Protein AF-A0A191ZWK9-F1 (afdb_monomer_lite)

Structure (mmCIF, N/CA/C/O backbone):
data_AF-A0A191ZWK9-F1
#
_entry.id   AF-A0A191ZWK9-F1
#
loop_
_atom_site.group_PDB
_atom_site.id
_atom_site.type_symbol
_atom_site.label_atom_id
_atom_site.label_alt_id
_atom_site.label_comp_id
_atom_site.label_asym_id
_atom_site.label_entity_id
_atom_site.label_seq_id
_atom_site.pdbx_PDB_ins_code
_atom_site.Cartn_x
_atom_site.Cartn_y
_atom_site.Cartn_z
_atom_site.occupancy
_atom_site.B_iso_or_equiv
_atom_site.auth_seq_id
_atom_site.auth_comp_id
_atom_site.auth_asym_id
_atom_site.auth_atom_id
_atom_site.pdbx_PDB_model_num
ATOM 1 N N . MET A 1 1 ? -15.465 27.834 34.521 1.00 47.38 1 MET A N 1
ATOM 2 C CA . MET A 1 1 ? -15.957 26.770 33.620 1.00 47.38 1 MET A CA 1
ATOM 3 C C . MET A 1 1 ? -15.182 26.875 32.311 1.00 47.38 1 MET A C 1
ATOM 5 O O . MET A 1 1 ? -15.527 27.704 31.480 1.00 47.38 1 MET A O 1
ATOM 9 N N . GLN A 1 2 ? -14.063 26.156 32.175 1.00 55.06 2 GLN A N 1
ATOM 10 C CA . GLN A 1 2 ? -13.275 26.183 30.939 1.00 55.06 2 GLN A CA 1
ATOM 11 C C . GLN A 1 2 ? -14.000 25.335 29.891 1.00 55.06 2 GLN A C 1
ATOM 13 O O . GLN A 1 2 ? -14.174 24.134 30.072 1.00 55.06 2 GLN A O 1
ATOM 18 N N . ARG A 1 3 ? -14.501 25.973 28.829 1.00 57.41 3 ARG A N 1
ATOM 19 C CA . ARG A 1 3 ? -14.939 25.257 27.630 1.00 57.41 3 ARG A CA 1
ATOM 20 C C . ARG A 1 3 ? -13.672 24.807 26.918 1.00 57.41 3 ARG A C 1
ATOM 22 O O . ARG A 1 3 ? -13.023 25.628 26.277 1.00 57.41 3 ARG A O 1
ATOM 29 N N . GLU A 1 4 ? -13.299 23.542 27.061 1.00 65.75 4 GLU A N 1
ATOM 30 C CA . GLU A 1 4 ? -12.269 22.984 26.191 1.00 65.75 4 GLU A CA 1
ATOM 31 C C . GLU A 1 4 ? -12.782 23.044 24.749 1.00 65.75 4 GLU A C 1
ATOM 33 O O . GLU A 1 4 ? -13.831 22.488 24.425 1.00 65.75 4 GLU A O 1
ATOM 38 N N . LEU A 1 5 ? -12.075 23.784 23.893 1.00 64.44 5 LEU A N 1
ATOM 39 C CA . LEU A 1 5 ? -12.439 23.987 22.486 1.00 64.44 5 LEU A CA 1
ATOM 40 C C . LEU A 1 5 ? -12.402 22.675 21.674 1.00 64.44 5 LEU A C 1
ATOM 42 O O . LEU A 1 5 ? -12.980 22.619 20.591 1.00 64.44 5 LEU A O 1
ATOM 46 N N . PHE A 1 6 ? -11.784 21.612 22.206 1.00 65.88 6 PHE A N 1
ATOM 47 C CA . PHE A 1 6 ? -11.697 20.285 21.597 1.00 65.88 6 PHE A CA 1
ATOM 48 C C . PHE A 1 6 ? -11.781 19.193 22.667 1.00 65.88 6 PHE A C 1
ATOM 50 O O . PHE A 1 6 ? -11.056 19.245 23.652 1.00 65.88 6 PHE A O 1
ATOM 57 N N . SER A 1 7 ? -12.621 18.171 22.461 1.00 79.88 7 SER A N 1
ATOM 58 C CA . SER A 1 7 ? -12.589 16.976 23.315 1.00 79.88 7 SER A CA 1
ATOM 59 C C . SER A 1 7 ? -11.498 16.008 22.830 1.00 79.88 7 SER A C 1
ATOM 61 O O . SER A 1 7 ? -11.371 15.809 21.615 1.00 79.88 7 SER A O 1
ATOM 63 N N . PRO A 1 8 ? -10.759 15.330 23.730 1.00 81.88 8 PRO A N 1
ATOM 64 C CA . PRO A 1 8 ? -9.765 14.319 23.349 1.00 81.88 8 PRO A CA 1
ATOM 65 C C . PRO A 1 8 ? -10.323 13.244 22.399 1.00 81.88 8 PRO A C 1
ATOM 67 O O . PRO A 1 8 ? -9.646 12.779 21.484 1.00 81.88 8 PRO A O 1
ATOM 70 N N . THR A 1 9 ? -11.608 12.907 22.555 1.00 88.38 9 THR A N 1
ATOM 71 C CA . THR A 1 9 ? -12.316 11.944 21.699 1.00 88.38 9 THR A CA 1
ATOM 72 C C . THR A 1 9 ? -12.507 12.451 20.265 1.00 88.38 9 THR A C 1
ATOM 74 O O . THR A 1 9 ? -12.418 11.665 19.321 1.00 88.38 9 THR A O 1
ATOM 77 N N . ALA A 1 10 ? -12.778 13.746 20.072 1.00 88.69 10 ALA A N 1
ATOM 78 C CA . ALA A 1 10 ? -12.947 14.321 18.738 1.00 88.69 10 ALA A CA 1
ATOM 79 C C . ALA A 1 10 ? -11.628 14.311 17.954 1.00 88.69 10 ALA A C 1
ATOM 81 O O . ALA A 1 10 ? -11.612 13.894 16.795 1.00 88.69 10 ALA A O 1
ATOM 82 N N . LEU A 1 11 ? -10.520 14.688 18.604 1.00 91.00 11 LEU A N 1
ATOM 83 C CA . LEU A 1 11 ? -9.192 14.657 17.991 1.00 91.00 11 LEU A CA 1
ATOM 84 C C . LEU A 1 11 ? -8.780 13.228 17.610 1.00 91.00 11 LEU A C 1
ATOM 86 O O . LEU A 1 11 ? -8.302 13.002 16.501 1.00 91.00 11 LEU A O 1
ATOM 90 N N . GLN A 1 12 ? -9.036 12.250 18.483 1.00 93.00 12 GLN A N 1
ATOM 91 C CA . GLN A 1 12 ? -8.745 10.846 18.194 1.00 93.00 12 GLN A CA 1
ATOM 92 C C . GLN A 1 12 ? -9.533 10.327 16.982 1.00 93.00 12 GLN A C 1
ATOM 94 O O . GLN A 1 12 ? -8.954 9.693 16.101 1.00 93.00 12 GLN A O 1
ATOM 99 N N . LYS A 1 13 ? -10.836 10.627 16.897 1.00 92.38 13 LYS A N 1
ATOM 100 C CA . LYS A 1 13 ? -11.672 10.251 15.744 1.00 92.38 13 LYS A CA 1
ATOM 101 C C . LYS A 1 13 ? -11.194 10.905 14.448 1.00 92.38 13 LYS A C 1
ATOM 103 O O . LYS A 1 13 ? -11.152 10.241 13.415 1.00 92.38 13 LYS A O 1
ATOM 108 N N . ALA A 1 14 ? -10.815 12.182 14.504 1.00 94.50 14 ALA A N 1
ATOM 109 C CA . ALA A 1 14 ? -10.259 12.888 13.355 1.00 94.50 14 ALA A CA 1
ATOM 110 C C . ALA A 1 14 ? -8.944 12.243 12.892 1.00 94.50 14 ALA A C 1
ATOM 112 O O . ALA A 1 14 ? -8.808 11.928 11.714 1.00 94.50 14 ALA A O 1
ATOM 113 N N . GLY A 1 15 ? -8.019 11.956 13.814 1.00 95.25 15 GLY A N 1
ATOM 114 C CA . GLY A 1 15 ? -6.758 11.279 13.505 1.00 95.25 15 GLY A CA 1
ATOM 115 C C . GLY A 1 15 ? -6.961 9.898 12.876 1.00 95.25 15 GLY A C 1
ATOM 116 O O . GLY A 1 15 ? -6.354 9.591 11.855 1.00 95.25 15 GLY A O 1
ATOM 117 N N . GLN A 1 16 ? -7.876 9.094 13.422 1.00 95.00 16 GLN A N 1
ATOM 118 C CA . GLN A 1 16 ? -8.251 7.790 12.863 1.00 95.00 16 GLN A CA 1
ATOM 119 C C . GLN A 1 16 ? -8.797 7.902 11.434 1.00 95.00 16 GLN A C 1
ATOM 121 O O . GLN A 1 16 ? -8.389 7.145 10.554 1.00 95.00 16 GLN A O 1
ATOM 126 N N . ALA A 1 17 ? -9.689 8.864 11.184 1.00 95.56 17 ALA A N 1
ATOM 127 C CA . ALA A 1 17 ? -10.215 9.112 9.847 1.00 95.56 17 ALA A CA 1
ATOM 128 C C . ALA A 1 17 ? -9.109 9.561 8.879 1.00 95.56 17 ALA A C 1
ATOM 130 O O . ALA A 1 17 ? -9.030 9.050 7.764 1.00 95.56 17 ALA A O 1
ATOM 131 N N . ILE A 1 18 ? -8.229 10.468 9.310 1.00 96.88 18 ILE A N 1
ATOM 132 C CA . ILE A 1 18 ? -7.109 10.954 8.498 1.00 96.88 18 ILE A CA 1
ATOM 133 C C . ILE A 1 18 ? -6.175 9.800 8.130 1.00 96.88 18 ILE A C 1
ATOM 135 O O . ILE A 1 18 ? -5.852 9.655 6.955 1.00 96.88 18 ILE A O 1
ATOM 139 N N . VAL A 1 19 ? -5.793 8.947 9.086 1.00 96.38 19 VAL A N 1
ATOM 140 C CA . VAL A 1 19 ? -4.950 7.768 8.819 1.00 96.38 19 VAL A CA 1
ATOM 141 C C . VAL A 1 19 ? -5.641 6.828 7.833 1.00 96.38 19 VAL A C 1
ATOM 143 O O . VAL A 1 19 ? -5.035 6.446 6.834 1.00 96.38 19 VAL A O 1
ATOM 146 N N . PHE A 1 20 ? -6.920 6.510 8.064 1.00 97.00 20 PHE A N 1
ATOM 147 C CA . PHE A 1 20 ? -7.701 5.636 7.189 1.00 97.00 20 PHE A CA 1
ATOM 148 C C . PHE A 1 20 ? -7.707 6.125 5.735 1.00 97.00 20 PHE A C 1
ATOM 150 O O . PHE A 1 20 ? -7.347 5.382 4.822 1.00 97.00 20 PHE A O 1
ATOM 157 N N . TYR A 1 21 ? -8.096 7.383 5.515 1.00 97.88 21 TYR A N 1
ATOM 158 C CA . TYR A 1 21 ? -8.197 7.933 4.166 1.00 97.88 21 TYR A CA 1
ATOM 159 C C . TYR A 1 21 ? -6.827 8.166 3.535 1.00 97.88 21 TYR A C 1
ATOM 161 O O . TYR A 1 21 ? -6.676 7.927 2.343 1.00 97.88 21 TYR A O 1
ATOM 169 N N . THR A 1 22 ? -5.816 8.567 4.308 1.00 97.31 22 THR A N 1
ATOM 170 C CA . THR A 1 22 ? -4.460 8.781 3.781 1.00 97.31 22 THR A CA 1
ATOM 171 C C . THR A 1 22 ? -3.843 7.486 3.266 1.00 97.31 22 THR A C 1
ATOM 173 O O . THR A 1 22 ? -3.297 7.483 2.167 1.00 97.31 22 THR A O 1
ATOM 176 N N . VAL A 1 23 ? -3.980 6.373 3.998 1.00 97.94 23 VAL A N 1
ATOM 177 C CA . VAL A 1 23 ? -3.499 5.059 3.533 1.00 97.94 23 VAL A CA 1
ATOM 178 C C . VAL A 1 23 ? -4.144 4.697 2.193 1.00 97.94 23 VAL A C 1
ATOM 180 O O . VAL A 1 23 ? -3.439 4.388 1.234 1.00 97.94 23 VAL A O 1
ATOM 183 N N . ALA A 1 24 ? -5.471 4.808 2.094 1.00 98.19 24 ALA A N 1
ATOM 184 C CA . ALA A 1 24 ? -6.181 4.491 0.859 1.00 98.19 24 ALA A CA 1
ATOM 185 C C . ALA A 1 24 ? -5.804 5.431 -0.300 1.00 98.19 24 ALA A C 1
ATOM 187 O O . ALA A 1 24 ? -5.579 4.969 -1.415 1.00 98.19 24 ALA A O 1
ATOM 188 N N . LEU A 1 25 ? -5.700 6.740 -0.051 1.00 98.12 25 LEU A N 1
ATOM 189 C CA . LEU A 1 25 ? -5.343 7.731 -1.071 1.00 98.12 25 LEU A CA 1
ATOM 190 C C . LEU A 1 25 ? -3.920 7.539 -1.598 1.00 98.12 25 LEU A C 1
ATOM 192 O O . LEU A 1 25 ? -3.704 7.677 -2.798 1.00 98.12 25 LEU A O 1
ATOM 196 N N . ILE A 1 26 ? -2.964 7.189 -0.734 1.00 96.69 26 ILE A N 1
ATOM 197 C CA . ILE A 1 26 ? -1.593 6.891 -1.159 1.00 96.69 26 ILE A CA 1
ATOM 198 C C . ILE A 1 26 ? -1.573 5.662 -2.068 1.00 96.69 26 ILE A C 1
ATOM 200 O O . ILE A 1 26 ? -0.946 5.717 -3.121 1.00 96.69 26 ILE A O 1
ATOM 204 N N . PHE A 1 27 ? -2.297 4.595 -1.718 1.00 97.88 27 PHE A N 1
ATOM 205 C CA . PHE A 1 27 ? -2.388 3.397 -2.560 1.00 97.88 27 PHE A CA 1
ATOM 206 C C . PHE A 1 27 ? -3.092 3.660 -3.893 1.00 97.88 27 PHE A C 1
ATOM 208 O O . PHE A 1 27 ? -2.644 3.175 -4.926 1.00 97.88 27 PHE A O 1
ATOM 215 N N . LEU A 1 28 ? -4.154 4.469 -3.905 1.00 98.56 28 LEU A N 1
ATOM 216 C CA . LEU A 1 28 ? -4.804 4.882 -5.152 1.00 98.56 28 LEU A CA 1
ATOM 217 C C . LEU A 1 28 ? -3.863 5.721 -6.026 1.00 98.56 28 LEU A C 1
ATOM 219 O O . LEU A 1 28 ? -3.790 5.502 -7.232 1.00 98.56 28 LEU A O 1
ATOM 223 N N . GLY A 1 29 ? -3.141 6.669 -5.424 1.00 98.00 29 GLY A N 1
ATOM 224 C CA . GLY A 1 29 ? -2.223 7.560 -6.130 1.00 98.00 29 GLY A CA 1
ATOM 225 C C . GLY A 1 29 ? -1.015 6.828 -6.712 1.00 98.00 29 GLY A C 1
ATOM 226 O O . GLY A 1 29 ? -0.748 6.948 -7.905 1.00 98.00 29 GLY A O 1
ATOM 227 N N . TYR A 1 30 ? -0.311 6.037 -5.896 1.00 95.56 30 TYR A N 1
ATOM 228 C CA . TYR A 1 30 ? 0.818 5.233 -6.371 1.00 95.56 30 TYR A CA 1
ATOM 229 C C . TYR A 1 30 ? 0.365 4.137 -7.331 1.00 95.56 30 TYR A C 1
ATOM 231 O O . TYR A 1 30 ? 0.978 3.989 -8.385 1.00 95.56 30 TYR A O 1
ATOM 239 N N . GLY A 1 31 ? -0.765 3.481 -7.057 1.00 97.88 31 GLY A N 1
ATOM 240 C CA . GLY A 1 31 ? -1.329 2.483 -7.957 1.00 97.88 31 GLY A CA 1
ATOM 241 C C . GLY A 1 31 ? -1.670 3.057 -9.330 1.00 97.88 31 GLY A C 1
ATOM 242 O O . GLY A 1 31 ? -1.388 2.429 -10.345 1.00 97.88 31 GLY A O 1
ATOM 243 N N . ALA A 1 32 ? -2.192 4.286 -9.396 1.00 98.50 32 ALA A N 1
ATOM 244 C CA . ALA A 1 32 ? -2.384 4.993 -10.663 1.00 98.50 32 ALA A CA 1
ATOM 245 C C . ALA A 1 32 ? -1.050 5.397 -11.322 1.00 98.50 32 ALA A C 1
ATOM 247 O O . ALA A 1 32 ? -0.912 5.347 -12.544 1.00 98.50 32 ALA A O 1
ATOM 248 N N . TYR A 1 33 ? -0.043 5.768 -10.531 1.00 98.00 33 TYR A N 1
ATOM 249 C CA . TYR A 1 33 ? 1.275 6.144 -11.042 1.00 98.00 33 TYR A CA 1
ATOM 250 C C . TYR A 1 33 ? 2.032 4.965 -11.683 1.00 98.00 33 TYR A C 1
ATOM 252 O O . TYR A 1 33 ? 2.791 5.170 -12.635 1.00 98.00 33 TYR A O 1
ATOM 260 N N . LYS A 1 34 ? 1.752 3.721 -11.261 1.00 98.00 34 LYS A N 1
ATOM 261 C CA . LYS A 1 34 ? 2.307 2.480 -11.842 1.00 98.00 34 LYS A CA 1
ATOM 262 C C . LYS A 1 34 ? 2.043 2.295 -13.334 1.00 98.00 34 LYS A C 1
ATOM 264 O O . LYS A 1 34 ? 2.781 1.560 -13.989 1.00 98.00 34 LYS A O 1
ATOM 269 N N . PHE A 1 35 ? 1.038 2.969 -13.887 1.00 98.50 35 PHE A N 1
ATOM 270 C CA . PHE A 1 35 ? 0.730 2.922 -15.318 1.00 98.50 35 PHE A CA 1
ATOM 271 C C . PHE A 1 35 ? 1.641 3.822 -16.169 1.00 98.50 35 PHE A C 1
ATOM 273 O O . PHE A 1 35 ? 1.467 3.905 -17.383 1.00 98.50 35 PHE A O 1
ATOM 280 N N . THR A 1 36 ? 2.621 4.494 -15.557 1.00 98.31 36 THR A N 1
ATOM 281 C CA . THR A 1 36 ? 3.614 5.313 -16.258 1.00 98.31 36 THR A CA 1
ATOM 282 C C . THR A 1 36 ? 4.910 4.541 -16.510 1.00 98.31 36 THR A C 1
ATOM 284 O O . THR A 1 36 ? 5.322 3.708 -15.701 1.00 98.31 36 THR A O 1
ATOM 287 N N . ALA A 1 37 ? 5.597 4.865 -17.611 1.00 98.12 37 ALA A N 1
ATOM 288 C CA . ALA A 1 37 ? 6.914 4.299 -17.917 1.00 98.12 37 ALA A CA 1
ATOM 289 C C . ALA A 1 37 ? 7.979 4.712 -16.888 1.00 98.12 37 ALA A C 1
ATOM 291 O O . ALA A 1 37 ? 8.873 3.931 -16.575 1.00 98.12 37 ALA A O 1
ATOM 292 N N . VAL A 1 38 ? 7.856 5.927 -16.338 1.00 97.75 38 VAL A N 1
ATOM 293 C CA . VAL A 1 38 ? 8.754 6.444 -15.295 1.00 97.75 38 VAL A CA 1
ATOM 294 C C . VAL A 1 38 ? 8.709 5.542 -14.066 1.00 97.75 38 VAL A C 1
ATOM 296 O O . VAL A 1 38 ? 9.752 5.113 -13.584 1.00 97.75 38 VAL A O 1
ATOM 299 N N . GLU A 1 39 ? 7.510 5.207 -13.591 1.00 97.00 39 GLU A N 1
ATOM 300 C CA . GLU A 1 39 ? 7.359 4.342 -12.423 1.00 97.00 39 GLU A CA 1
ATOM 301 C C . GLU A 1 39 ? 7.773 2.895 -12.715 1.00 97.00 39 GLU A C 1
ATOM 303 O O . GLU A 1 39 ? 8.400 2.256 -11.870 1.00 97.00 39 GLU A O 1
ATOM 308 N N . ALA A 1 40 ? 7.489 2.384 -13.918 1.00 98.12 40 ALA A N 1
ATOM 309 C CA . ALA A 1 40 ? 7.905 1.040 -14.316 1.00 98.12 40 ALA A CA 1
ATOM 310 C C . ALA A 1 40 ? 9.435 0.875 -14.309 1.00 98.12 40 ALA A C 1
ATOM 312 O O . ALA A 1 40 ? 9.942 -0.154 -13.860 1.00 98.12 40 ALA A O 1
ATOM 313 N N . GLU A 1 41 ? 10.175 1.887 -14.768 1.00 97.88 41 GLU A N 1
ATOM 314 C CA . GLU A 1 41 ? 11.638 1.901 -14.679 1.00 97.88 41 GLU A CA 1
ATOM 315 C C . GLU A 1 41 ? 12.124 2.102 -13.238 1.00 97.88 41 GLU A C 1
ATOM 317 O O . GLU A 1 41 ? 13.074 1.440 -12.820 1.00 97.88 41 GLU A O 1
ATOM 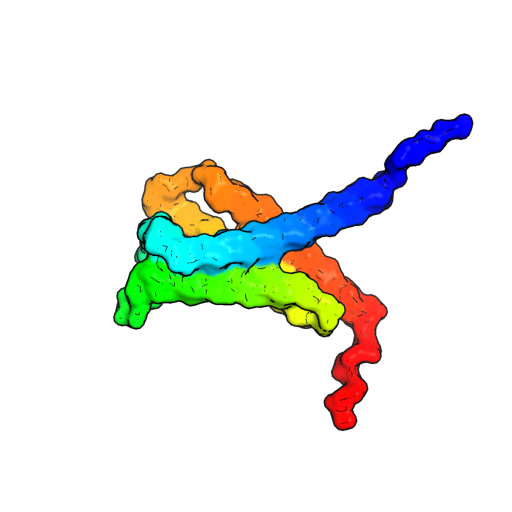322 N N . ALA A 1 42 ? 11.450 2.943 -12.448 1.00 93.94 42 ALA A N 1
ATOM 323 C CA . ALA A 1 42 ? 11.829 3.208 -11.060 1.00 93.94 42 ALA A CA 1
ATOM 324 C C . ALA A 1 42 ? 11.739 1.961 -10.165 1.00 93.94 42 ALA A C 1
ATOM 326 O O . ALA A 1 42 ? 12.615 1.731 -9.331 1.00 93.94 42 ALA A O 1
ATOM 327 N N . ILE A 1 43 ? 10.709 1.126 -10.338 1.00 94.69 43 ILE A N 1
ATOM 328 C CA . ILE A 1 43 ? 10.514 -0.063 -9.490 1.00 94.69 43 ILE A CA 1
ATOM 329 C C . ILE A 1 43 ? 11.203 -1.313 -10.018 1.00 94.69 43 ILE A C 1
ATOM 331 O O . ILE A 1 43 ? 11.272 -2.318 -9.303 1.00 94.69 43 ILE A O 1
ATOM 335 N N . TYR A 1 44 ? 11.691 -1.289 -11.257 1.00 96.88 44 TYR A N 1
ATOM 336 C CA . TYR A 1 44 ? 12.346 -2.441 -11.861 1.00 96.88 44 TYR A CA 1
ATOM 337 C C . TYR A 1 44 ? 13.546 -2.935 -11.033 1.00 96.88 44 TYR A C 1
ATOM 339 O O . TYR A 1 44 ? 13.578 -4.129 -10.723 1.00 96.88 44 TYR A O 1
ATOM 347 N N . PRO A 1 45 ? 14.487 -2.080 -10.575 1.00 94.75 45 PRO A N 1
ATOM 348 C CA . PRO A 1 45 ? 15.593 -2.524 -9.726 1.00 94.75 45 PRO A CA 1
ATOM 349 C C . PRO A 1 45 ? 15.126 -3.168 -8.415 1.00 94.75 45 PRO A C 1
ATOM 351 O O . PRO A 1 45 ? 15.737 -4.126 -7.958 1.00 94.75 45 PRO A O 1
ATOM 354 N N . LEU A 1 46 ? 14.024 -2.694 -7.828 1.00 94.12 46 LEU A N 1
ATOM 355 C CA . LEU A 1 46 ? 13.486 -3.243 -6.578 1.00 94.12 46 LEU A CA 1
ATOM 356 C C . LEU A 1 46 ? 12.865 -4.628 -6.795 1.00 94.12 46 LEU A C 1
ATOM 358 O O . LEU A 1 46 ? 13.151 -5.596 -6.096 1.00 94.12 46 LEU A O 1
ATOM 362 N N . THR A 1 47 ? 12.003 -4.720 -7.802 1.00 96.12 47 THR A N 1
ATOM 363 C CA . THR A 1 47 ? 11.192 -5.912 -8.071 1.00 96.12 47 THR A CA 1
ATOM 364 C C . THR A 1 47 ? 11.989 -7.026 -8.751 1.00 96.12 47 THR A C 1
ATOM 366 O O . THR A 1 47 ? 11.730 -8.195 -8.485 1.00 96.12 47 THR A O 1
ATOM 369 N N . SER A 1 48 ? 12.991 -6.705 -9.574 1.00 96.38 48 SER A N 1
ATOM 370 C CA . SER A 1 48 ? 13.868 -7.708 -10.203 1.00 96.38 48 SER A CA 1
ATOM 371 C C . SER A 1 48 ? 14.816 -8.395 -9.214 1.00 96.38 48 SER A C 1
ATOM 373 O O . SER A 1 48 ? 15.163 -9.555 -9.424 1.00 96.38 48 SER A O 1
ATOM 375 N N . ASN A 1 49 ? 15.176 -7.729 -8.111 1.00 95.12 49 ASN A N 1
ATOM 376 C CA . ASN A 1 49 ? 15.989 -8.309 -7.036 1.00 95.12 49 ASN A CA 1
ATOM 377 C C . ASN A 1 49 ? 15.162 -9.043 -5.963 1.00 95.12 49 ASN A C 1
ATOM 379 O O . ASN A 1 49 ? 15.722 -9.702 -5.090 1.00 95.12 49 ASN A O 1
ATOM 383 N N . SER A 1 50 ? 13.830 -8.960 -6.007 1.00 93.75 50 SER A N 1
ATOM 384 C CA . SER A 1 50 ? 12.961 -9.586 -5.009 1.00 93.75 50 SER A CA 1
ATOM 385 C C . SER A 1 50 ? 12.451 -10.951 -5.480 1.00 93.75 50 SER A C 1
ATOM 387 O O . SER A 1 50 ? 11.836 -11.021 -6.544 1.00 93.75 50 SER A O 1
ATOM 389 N N . PRO A 1 51 ? 12.584 -12.034 -4.689 1.00 92.50 51 PRO A N 1
ATOM 390 C CA . PRO A 1 51 ? 12.071 -13.353 -5.067 1.00 92.50 51 PRO A CA 1
ATOM 391 C C . PRO A 1 51 ? 10.542 -13.384 -5.226 1.00 92.50 51 PRO A C 1
ATOM 393 O O . PRO A 1 51 ? 10.015 -14.253 -5.915 1.00 92.50 51 PRO A O 1
ATOM 396 N N . LEU A 1 52 ? 9.823 -12.428 -4.625 1.00 94.12 52 LEU A N 1
ATOM 397 C CA . LEU A 1 52 ? 8.370 -12.313 -4.757 1.00 94.12 52 LEU A CA 1
ATOM 398 C C . LEU A 1 52 ? 7.939 -11.857 -6.157 1.00 94.12 52 LEU A C 1
ATOM 400 O O . LEU A 1 52 ? 6.872 -12.259 -6.620 1.00 94.12 52 LEU A O 1
ATOM 404 N N . PHE A 1 53 ? 8.756 -11.041 -6.829 1.00 96.44 53 PHE A N 1
ATOM 405 C CA . PHE A 1 53 ? 8.384 -10.372 -8.080 1.00 96.44 53 PHE A CA 1
ATOM 406 C C . PHE A 1 53 ? 9.276 -10.740 -9.268 1.00 96.44 53 PHE A C 1
ATOM 408 O O . PHE A 1 53 ? 8.821 -10.651 -10.405 1.00 96.44 53 PHE A O 1
ATOM 415 N N . SER A 1 54 ? 10.522 -11.162 -9.042 1.00 96.19 54 SER A N 1
ATOM 416 C CA . SER A 1 54 ? 11.526 -11.350 -10.097 1.00 96.19 54 SER A CA 1
ATOM 417 C C . SER A 1 54 ? 11.086 -12.341 -11.177 1.00 96.19 54 SER A C 1
ATOM 419 O O . SER A 1 54 ? 11.324 -12.122 -12.364 1.00 96.19 54 SER A O 1
ATOM 421 N N . TRP A 1 55 ? 10.364 -13.394 -10.793 1.00 96.81 55 TRP A N 1
ATOM 422 C CA . TRP A 1 55 ? 9.843 -14.400 -11.717 1.00 96.81 55 TRP A CA 1
ATOM 423 C C . TRP A 1 55 ? 8.799 -13.840 -12.697 1.00 96.81 55 TRP A C 1
ATOM 425 O O . TRP A 1 55 ? 8.677 -14.364 -13.804 1.00 96.81 55 TRP A O 1
ATOM 435 N N . LEU A 1 56 ? 8.084 -12.760 -12.353 1.00 97.38 56 LEU A N 1
ATOM 436 C CA . LEU A 1 56 ? 7.086 -12.142 -13.236 1.00 97.38 56 LEU A CA 1
ATOM 437 C C . LEU A 1 56 ? 7.718 -11.625 -14.532 1.00 97.38 56 LEU A C 1
ATOM 439 O O . LEU A 1 56 ? 7.072 -11.636 -15.576 1.00 97.38 56 LEU A O 1
ATOM 443 N N . TYR A 1 57 ? 8.995 -11.242 -14.495 1.00 97.62 57 TYR A N 1
ATOM 444 C CA . TYR A 1 57 ? 9.737 -10.770 -15.664 1.00 97.62 57 TYR A CA 1
ATOM 445 C C . TYR A 1 57 ? 10.023 -11.858 -16.707 1.00 97.62 57 TYR A C 1
ATOM 447 O O . TYR A 1 57 ? 10.434 -11.541 -17.820 1.00 97.62 57 TYR A O 1
ATOM 455 N N . SER A 1 58 ? 9.783 -13.134 -16.385 1.00 97.12 58 SER A N 1
ATOM 456 C CA . SER A 1 58 ? 9.840 -14.225 -17.371 1.00 97.12 58 SER A CA 1
ATOM 457 C C . SER A 1 58 ? 8.629 -14.251 -18.312 1.00 97.12 58 SER A C 1
ATOM 459 O O . SER A 1 58 ? 8.699 -14.843 -19.387 1.00 97.12 58 SER A O 1
ATOM 461 N N . VAL A 1 59 ? 7.524 -13.609 -17.916 1.00 97.62 59 VAL A N 1
ATOM 462 C CA . VAL A 1 59 ? 6.237 -13.635 -18.632 1.00 97.62 59 VAL A CA 1
ATOM 463 C C . VAL A 1 59 ? 5.691 -12.240 -18.948 1.00 97.62 59 VAL A C 1
ATOM 465 O O . VAL A 1 59 ? 4.901 -12.088 -19.877 1.00 97.62 59 VAL A O 1
ATOM 468 N N . LEU A 1 60 ? 6.105 -11.214 -18.202 1.00 97.88 60 LEU A N 1
ATOM 469 C CA . LEU A 1 60 ? 5.664 -9.828 -18.344 1.00 97.88 60 LEU A CA 1
ATOM 470 C C . LEU A 1 60 ? 6.847 -8.893 -18.616 1.00 97.88 60 LEU A C 1
ATOM 472 O O . LEU A 1 60 ? 7.967 -9.110 -18.161 1.00 97.88 60 LEU A O 1
ATOM 476 N N . SER A 1 61 ? 6.576 -7.794 -19.320 1.00 98.12 61 SER A N 1
ATOM 477 C CA . SER A 1 61 ? 7.522 -6.680 -19.447 1.00 98.12 61 SER A CA 1
ATOM 478 C C . SER A 1 61 ? 7.606 -5.871 -18.147 1.00 98.12 61 SER A C 1
ATOM 480 O O . SER A 1 61 ? 6.745 -5.999 -17.276 1.00 98.12 61 SER A O 1
ATOM 482 N N . LYS A 1 62 ? 8.577 -4.951 -18.042 1.00 98.19 62 LYS A N 1
ATOM 483 C CA . LYS A 1 62 ? 8.640 -3.974 -16.936 1.00 98.19 62 LYS A CA 1
ATOM 484 C C . LYS A 1 62 ? 7.333 -3.228 -16.723 1.00 98.19 62 LYS A C 1
ATOM 486 O O . LYS A 1 62 ? 6.823 -3.170 -15.607 1.00 98.19 62 LYS A O 1
ATOM 491 N N . GLN A 1 63 ? 6.751 -2.734 -17.813 1.00 98.69 63 GLN A N 1
ATOM 492 C CA . GLN A 1 63 ? 5.455 -2.076 -17.749 1.00 98.69 63 GLN A CA 1
ATOM 493 C C . GLN A 1 63 ? 4.348 -3.048 -17.330 1.00 98.69 63 GLN A C 1
ATOM 495 O O . GLN A 1 63 ? 3.475 -2.672 -16.560 1.00 98.69 63 GLN A O 1
ATOM 500 N N . GLY A 1 64 ? 4.385 -4.299 -17.797 1.00 98.56 64 GLY A N 1
ATOM 501 C CA . GLY A 1 64 ? 3.422 -5.327 -17.403 1.00 98.56 64 GLY A CA 1
ATOM 502 C C . GLY A 1 64 ? 3.444 -5.618 -15.900 1.00 98.56 64 GLY A C 1
ATOM 503 O O . GLY A 1 64 ? 2.389 -5.622 -15.270 1.00 98.56 64 GLY A O 1
ATOM 504 N N . VAL A 1 65 ? 4.634 -5.794 -15.315 1.00 98.50 65 VAL A N 1
ATOM 505 C CA . VAL A 1 65 ? 4.807 -5.983 -13.864 1.00 98.50 65 VAL A CA 1
ATOM 506 C C . VAL A 1 65 ? 4.331 -4.752 -13.095 1.00 98.50 65 VAL A C 1
ATOM 508 O O . VAL A 1 65 ? 3.575 -4.887 -12.134 1.00 98.50 65 VAL A O 1
ATOM 511 N N . SER A 1 66 ? 4.702 -3.551 -13.547 1.00 98.50 66 SER A N 1
ATOM 512 C CA . SER A 1 66 ? 4.248 -2.300 -12.932 1.00 98.50 66 SER A CA 1
ATOM 513 C C . SER A 1 66 ? 2.724 -2.175 -12.954 1.00 98.50 66 SER A C 1
ATOM 515 O O . SER A 1 66 ? 2.111 -1.989 -11.906 1.00 98.50 66 SER A O 1
ATOM 517 N N . ASN A 1 67 ? 2.090 -2.385 -14.110 1.00 98.75 67 ASN A N 1
ATOM 518 C CA . ASN A 1 67 ? 0.635 -2.343 -14.257 1.00 98.75 67 ASN A CA 1
ATOM 519 C C . ASN A 1 67 ? -0.064 -3.355 -13.342 1.00 98.75 67 ASN A C 1
ATOM 521 O O . ASN A 1 67 ? -1.074 -3.020 -12.729 1.00 98.75 67 ASN A O 1
ATOM 525 N N . LEU A 1 68 ? 0.466 -4.579 -13.228 1.00 98.56 68 LEU A N 1
ATOM 526 C CA . LEU A 1 68 ? -0.089 -5.607 -12.346 1.00 98.56 68 LEU A CA 1
ATOM 527 C C . LEU A 1 68 ? -0.084 -5.151 -10.881 1.00 98.56 68 LEU A C 1
ATOM 529 O O . LEU A 1 68 ? -1.101 -5.272 -10.197 1.00 98.56 68 LEU A O 1
ATOM 533 N N . ILE A 1 69 ? 1.036 -4.587 -10.420 1.00 98.25 69 ILE A N 1
ATOM 534 C CA . ILE A 1 69 ? 1.147 -4.013 -9.073 1.00 98.25 69 ILE A CA 1
ATOM 535 C C . ILE A 1 69 ? 0.158 -2.850 -8.913 1.00 98.25 69 ILE A C 1
ATOM 537 O O . ILE A 1 69 ? -0.562 -2.805 -7.921 1.00 98.25 69 ILE A O 1
ATOM 541 N N . GLY A 1 70 ? 0.045 -1.967 -9.909 1.00 98.50 70 GLY A N 1
ATOM 542 C CA . GLY A 1 70 ? -0.882 -0.832 -9.877 1.00 98.50 70 GLY A CA 1
ATOM 543 C C . GLY A 1 70 ? -2.349 -1.236 -9.759 1.00 98.50 70 GLY A C 1
ATOM 544 O O . GLY A 1 70 ? -3.087 -0.685 -8.941 1.00 98.50 70 GLY A O 1
ATOM 545 N N . VAL A 1 71 ? -2.771 -2.251 -10.518 1.00 98.81 71 VAL A N 1
ATOM 546 C CA . VAL A 1 71 ? -4.116 -2.833 -10.399 1.00 98.81 71 VAL A CA 1
ATOM 547 C C . VAL A 1 71 ? -4.341 -3.391 -8.995 1.00 98.81 71 VAL A C 1
ATOM 549 O O . VAL A 1 71 ? -5.396 -3.142 -8.408 1.00 98.81 71 VAL A O 1
ATOM 552 N N . ALA A 1 72 ? -3.366 -4.117 -8.442 1.00 98.56 72 ALA A N 1
ATOM 553 C CA . ALA A 1 72 ? -3.468 -4.669 -7.096 1.00 98.56 72 ALA A CA 1
ATOM 554 C C . ALA A 1 72 ? -3.588 -3.562 -6.035 1.00 98.56 72 ALA A C 1
ATOM 556 O O . ALA A 1 72 ? -4.498 -3.614 -5.211 1.00 98.56 72 ALA A O 1
ATOM 557 N N . GLU A 1 73 ? -2.740 -2.531 -6.079 1.00 98.50 73 GLU A N 1
ATOM 558 C CA . GLU A 1 73 ? -2.776 -1.403 -5.138 1.00 98.50 73 GLU A CA 1
ATOM 559 C C . GLU A 1 73 ? -4.130 -0.679 -5.162 1.00 98.50 73 GLU A C 1
ATOM 561 O O . GLU A 1 73 ? -4.730 -0.444 -4.108 1.00 98.50 73 GLU A O 1
ATOM 566 N N . ILE A 1 74 ? -4.664 -0.402 -6.357 1.00 98.88 74 ILE A N 1
ATOM 567 C CA . ILE A 1 74 ? -5.981 0.225 -6.521 1.00 98.88 74 ILE A CA 1
ATOM 568 C C . ILE A 1 74 ? -7.086 -0.684 -5.976 1.00 98.88 74 ILE A C 1
ATOM 570 O O . ILE A 1 74 ? -7.931 -0.230 -5.204 1.00 98.88 74 ILE A O 1
ATOM 574 N N . ALA A 1 75 ? -7.092 -1.967 -6.347 1.00 98.81 75 ALA A N 1
ATOM 575 C CA . ALA A 1 75 ? -8.118 -2.910 -5.908 1.00 98.81 75 ALA A CA 1
ATOM 576 C C . ALA A 1 75 ? -8.141 -3.055 -4.380 1.00 98.81 75 ALA A C 1
ATOM 578 O O . ALA A 1 75 ? -9.212 -3.047 -3.769 1.00 98.81 75 ALA A O 1
ATOM 579 N N . LEU A 1 76 ? -6.967 -3.128 -3.753 1.00 98.81 76 LEU A N 1
ATOM 580 C CA . LEU A 1 76 ? -6.824 -3.214 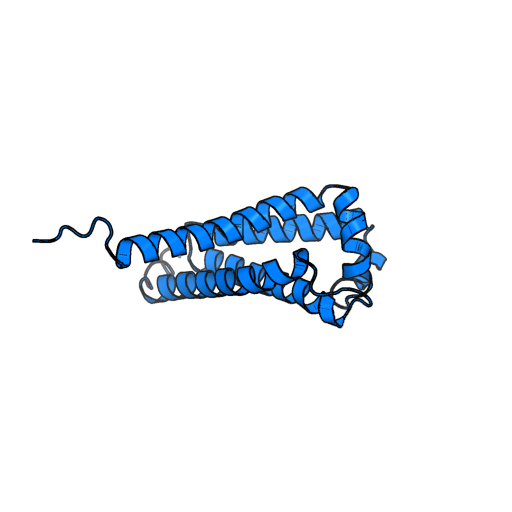-2.304 1.00 98.81 76 LEU A CA 1
ATOM 581 C C . LEU A 1 76 ? -7.308 -1.940 -1.598 1.00 98.81 76 LEU A C 1
ATOM 583 O O . LEU A 1 76 ? -8.024 -2.034 -0.598 1.00 98.81 76 LEU A O 1
ATOM 587 N N . ALA A 1 77 ? -7.000 -0.758 -2.139 1.00 98.69 77 ALA A N 1
ATOM 588 C CA . ALA A 1 77 ? -7.507 0.507 -1.610 1.00 98.69 77 ALA A CA 1
ATOM 589 C C . ALA A 1 77 ? -9.029 0.628 -1.734 1.00 98.69 77 ALA A C 1
ATOM 591 O O . ALA A 1 77 ? -9.698 1.017 -0.776 1.00 98.69 77 ALA A O 1
ATOM 592 N N . LEU A 1 78 ? -9.601 0.247 -2.879 1.00 98.69 78 LEU A N 1
ATOM 593 C CA . LEU A 1 78 ? -11.052 0.230 -3.070 1.00 98.69 78 LEU A CA 1
ATOM 594 C C . LEU A 1 78 ? -11.733 -0.766 -2.124 1.00 98.69 78 LEU A C 1
ATOM 596 O O . LEU A 1 78 ? -12.768 -0.444 -1.539 1.00 98.69 78 LEU A O 1
ATOM 600 N N . ALA A 1 79 ? -11.132 -1.940 -1.913 1.00 98.62 79 ALA A N 1
ATOM 601 C CA . ALA A 1 79 ? -11.612 -2.915 -0.942 1.00 98.62 79 ALA A CA 1
ATOM 602 C C . ALA A 1 79 ? -11.557 -2.359 0.490 1.00 98.62 79 ALA A C 1
ATOM 604 O O . ALA A 1 79 ? -12.535 -2.482 1.222 1.00 98.62 79 ALA A O 1
ATOM 605 N N . MET A 1 80 ? -10.472 -1.680 0.881 1.00 98.38 80 MET A N 1
ATOM 606 C CA . MET A 1 80 ? -10.357 -1.007 2.181 1.00 98.38 80 MET A CA 1
ATOM 607 C C . MET A 1 80 ? -11.410 0.104 2.350 1.00 98.38 80 MET A C 1
ATOM 609 O O . MET A 1 80 ? -11.995 0.247 3.422 1.00 98.38 80 MET A O 1
ATOM 613 N N . LEU A 1 81 ? -11.706 0.874 1.303 1.00 98.31 81 LEU A N 1
ATOM 614 C CA . LEU A 1 81 ? -12.727 1.931 1.331 1.00 98.31 81 LEU A CA 1
ATOM 615 C C . LEU A 1 81 ? -14.167 1.399 1.277 1.00 98.31 81 LEU A C 1
ATOM 617 O O . LEU A 1 81 ? -15.119 2.171 1.438 1.00 98.31 81 LEU A O 1
ATOM 621 N N . TRP A 1 82 ? -14.348 0.096 1.063 1.00 97.50 82 TRP A N 1
ATOM 622 C CA . TRP A 1 82 ? -15.661 -0.506 0.907 1.00 97.50 82 TRP A CA 1
ATOM 623 C C . TRP A 1 82 ? -16.528 -0.327 2.158 1.00 97.50 82 TRP A C 1
ATOM 625 O O . TRP A 1 82 ? -16.151 -0.694 3.274 1.00 97.50 82 TRP A O 1
ATOM 635 N N . ARG A 1 83 ? -17.735 0.216 1.959 1.00 92.81 83 ARG A N 1
ATOM 636 C CA . ARG A 1 83 ? -18.707 0.481 3.035 1.00 92.81 83 ARG A CA 1
ATOM 637 C C . ARG A 1 83 ? -19.676 -0.670 3.307 1.00 92.81 83 ARG A C 1
ATOM 639 O O . ARG A 1 83 ? -20.453 -0.575 4.249 1.00 92.81 83 ARG A O 1
ATOM 646 N N . GLY A 1 84 ? -19.659 -1.718 2.482 1.00 92.25 84 GLY A N 1
ATOM 647 C CA . GLY A 1 84 ? -20.506 -2.894 2.671 1.00 92.25 84 GLY A CA 1
ATOM 648 C C . GLY A 1 84 ? -19.912 -3.868 3.690 1.00 92.25 84 GLY A C 1
ATOM 649 O O . GLY A 1 84 ? -19.562 -3.496 4.808 1.00 92.25 84 GLY A O 1
ATOM 650 N N . HIS A 1 85 ? -19.799 -5.141 3.310 1.00 94.31 85 HIS A N 1
ATOM 651 C CA . HIS A 1 85 ? -19.404 -6.202 4.234 1.00 94.31 85 HIS A CA 1
ATOM 652 C C . HIS A 1 85 ? -17.998 -5.998 4.833 1.00 94.31 85 HIS A C 1
ATOM 654 O O . HIS A 1 85 ? -17.012 -5.848 4.106 1.00 94.31 85 HIS A O 1
ATOM 660 N N . TRP A 1 86 ? -17.886 -6.089 6.164 1.00 95.25 86 TRP A N 1
ATOM 661 C CA . TRP A 1 86 ? -16.645 -5.842 6.915 1.00 95.25 86 TRP A CA 1
ATOM 662 C C . TRP A 1 86 ? -15.463 -6.715 6.469 1.00 95.25 86 TRP A C 1
ATOM 664 O O . TRP A 1 86 ? -14.325 -6.255 6.503 1.00 95.25 86 TRP A O 1
ATOM 674 N N . ARG A 1 87 ? -15.724 -7.948 6.004 1.00 96.69 87 ARG A N 1
ATOM 675 C CA . ARG A 1 87 ? -14.688 -8.851 5.459 1.00 96.69 87 ARG A CA 1
ATOM 676 C C . ARG A 1 87 ? -13.988 -8.289 4.221 1.00 96.69 87 ARG A C 1
ATOM 678 O O . ARG A 1 87 ? -12.804 -8.545 4.060 1.00 96.69 87 ARG A O 1
ATOM 685 N N . VAL A 1 88 ? -14.683 -7.525 3.373 1.00 97.62 88 VAL A N 1
ATOM 686 C CA . VAL A 1 88 ? -14.068 -6.897 2.188 1.00 97.62 88 VAL A CA 1
ATOM 687 C C . VAL A 1 88 ? -13.099 -5.810 2.633 1.00 97.62 88 VAL A C 1
ATOM 689 O O . VAL A 1 88 ? -11.944 -5.805 2.219 1.00 97.62 88 VAL A O 1
ATOM 692 N N . ARG A 1 89 ? -13.541 -4.955 3.561 1.00 97.56 89 ARG A N 1
ATOM 693 C CA . ARG A 1 89 ? -12.694 -3.922 4.161 1.00 97.56 89 ARG A CA 1
ATOM 694 C C . ARG A 1 89 ? -11.483 -4.511 4.868 1.00 97.56 89 ARG A C 1
ATOM 696 O O . ARG A 1 89 ? -10.374 -4.029 4.686 1.00 97.56 89 ARG A O 1
ATOM 703 N N . LEU A 1 90 ? -11.691 -5.572 5.640 1.00 98.00 90 LEU A N 1
ATOM 704 C CA . LEU A 1 90 ? -10.611 -6.312 6.274 1.00 98.00 90 LEU A CA 1
ATOM 705 C C . LEU A 1 90 ? -9.615 -6.851 5.241 1.00 98.00 90 LEU A C 1
ATOM 707 O O . LEU A 1 90 ? -8.417 -6.658 5.416 1.00 98.00 90 LEU A O 1
ATOM 711 N N . ALA A 1 91 ? -10.100 -7.534 4.201 1.00 98.44 91 ALA A N 1
ATOM 712 C CA . ALA A 1 91 ? -9.249 -8.114 3.168 1.00 98.44 91 ALA A CA 1
ATOM 713 C C . ALA A 1 91 ? -8.436 -7.031 2.445 1.00 98.44 91 ALA A C 1
ATOM 715 O O . ALA A 1 91 ? -7.238 -7.209 2.252 1.00 98.44 91 ALA A O 1
ATOM 716 N N . GLY A 1 92 ? -9.055 -5.888 2.130 1.00 98.50 92 GLY A N 1
ATOM 717 C CA . GLY A 1 92 ? -8.362 -4.725 1.575 1.00 98.50 92 GLY A CA 1
ATOM 718 C C . GLY A 1 92 ? -7.262 -4.207 2.501 1.00 98.50 92 GLY A C 1
ATOM 719 O O . GLY A 1 92 ? -6.112 -4.106 2.085 1.00 98.50 92 GLY A O 1
ATOM 720 N N . SER A 1 93 ? -7.577 -3.962 3.776 1.00 98.50 93 SER A N 1
ATOM 721 C CA . SER A 1 93 ? -6.602 -3.473 4.761 1.00 98.50 93 SER A CA 1
ATOM 722 C C . SER A 1 93 ? -5.445 -4.454 5.002 1.00 98.50 93 SER A C 1
ATOM 724 O O . SER A 1 93 ? -4.292 -4.036 5.093 1.00 98.50 93 SER A O 1
ATOM 726 N N . LEU A 1 94 ? -5.724 -5.761 5.086 1.00 98.62 94 LEU A N 1
ATOM 727 C CA . LEU A 1 94 ? -4.690 -6.792 5.233 1.00 98.62 94 LEU A CA 1
ATOM 728 C C . LEU A 1 94 ? -3.849 -6.947 3.964 1.00 98.62 94 LEU A C 1
ATOM 730 O O . LEU A 1 94 ? -2.639 -7.134 4.057 1.00 98.62 94 LEU A O 1
ATOM 734 N N . GLY A 1 95 ? -4.462 -6.842 2.786 1.00 98.62 95 GLY A N 1
ATOM 735 C CA . GLY A 1 95 ? -3.730 -6.871 1.526 1.00 98.62 95 GLY A CA 1
ATOM 736 C C . GLY A 1 95 ? -2.810 -5.660 1.370 1.00 98.62 95 GLY A C 1
ATOM 737 O O . GLY A 1 95 ? -1.663 -5.832 0.973 1.00 98.62 95 GLY A O 1
ATOM 738 N N . ILE A 1 96 ? -3.253 -4.462 1.775 1.00 98.69 96 ILE A N 1
ATOM 739 C CA . ILE A 1 96 ? -2.393 -3.271 1.870 1.00 98.69 96 ILE A CA 1
ATOM 740 C C . ILE A 1 96 ? -1.219 -3.529 2.817 1.00 98.69 96 ILE A C 1
ATOM 742 O O . ILE A 1 96 ? -0.077 -3.255 2.459 1.00 98.69 96 ILE A O 1
ATOM 746 N N . ALA A 1 97 ? -1.469 -4.097 4.001 1.00 98.50 97 ALA A N 1
ATOM 747 C CA . ALA A 1 97 ? -0.397 -4.448 4.931 1.00 98.50 97 ALA A CA 1
ATOM 748 C C . ALA A 1 97 ? 0.609 -5.433 4.300 1.00 98.50 97 ALA A C 1
ATOM 750 O O . ALA A 1 97 ? 1.815 -5.245 4.433 1.00 98.50 97 ALA A O 1
ATOM 751 N N . GLY A 1 98 ? 0.132 -6.437 3.559 1.00 98.19 98 GLY A N 1
ATOM 752 C CA . GLY A 1 98 ? 0.982 -7.372 2.815 1.00 98.19 98 GLY A CA 1
ATOM 753 C C . GLY A 1 98 ? 1.799 -6.705 1.702 1.00 98.19 98 GLY A C 1
ATOM 754 O O . GLY A 1 98 ? 2.983 -7.008 1.545 1.00 98.19 98 GLY A O 1
ATOM 755 N N . ALA A 1 99 ? 1.207 -5.764 0.964 1.00 97.00 99 ALA A N 1
ATOM 756 C CA . ALA A 1 99 ? 1.908 -4.983 -0.054 1.00 97.00 99 ALA A CA 1
ATOM 757 C C . ALA A 1 99 ? 3.020 -4.122 0.566 1.00 97.00 99 ALA A C 1
ATOM 759 O O . ALA A 1 99 ? 4.152 -4.157 0.095 1.00 97.00 99 ALA A O 1
ATOM 760 N N . LEU A 1 100 ? 2.741 -3.444 1.683 1.00 96.50 100 LEU A N 1
ATOM 761 C CA . LEU A 1 100 ? 3.734 -2.650 2.419 1.00 96.50 100 LEU A CA 1
ATOM 762 C C . LEU A 1 100 ? 4.868 -3.512 2.973 1.00 96.50 100 LEU A C 1
ATOM 764 O O . LEU A 1 100 ? 6.029 -3.132 2.874 1.00 96.50 100 LEU A O 1
ATOM 768 N N . LEU A 1 101 ? 4.563 -4.698 3.509 1.00 96.00 101 LEU A N 1
ATOM 769 C CA . LEU A 1 101 ? 5.589 -5.660 3.923 1.00 96.00 101 LEU A CA 1
ATOM 770 C C . LEU A 1 101 ? 6.444 -6.125 2.739 1.00 96.00 101 LEU A C 1
ATOM 772 O O . LEU A 1 101 ? 7.654 -6.288 2.883 1.00 96.00 101 LEU A O 1
ATOM 776 N N . SER A 1 102 ? 5.832 -6.293 1.565 1.00 93.75 102 SER A N 1
ATOM 777 C CA . SER A 1 102 ? 6.558 -6.616 0.335 1.00 93.75 102 SER A CA 1
ATOM 778 C C . SER A 1 102 ? 7.499 -5.474 -0.058 1.00 93.75 102 SER A C 1
ATOM 780 O O . SER A 1 102 ? 8.660 -5.738 -0.358 1.00 93.75 102 SER A O 1
ATOM 782 N N . THR A 1 103 ? 7.069 -4.212 0.036 1.00 92.69 103 THR A N 1
ATOM 783 C CA . THR A 1 103 ? 7.949 -3.058 -0.213 1.00 92.69 103 THR A CA 1
ATOM 784 C C . THR A 1 103 ? 9.068 -2.949 0.821 1.00 92.69 103 THR A C 1
ATOM 786 O O . THR A 1 103 ? 10.227 -2.766 0.458 1.00 92.69 103 THR A O 1
ATOM 789 N N . LEU A 1 104 ? 8.762 -3.123 2.111 1.00 92.88 104 LEU A N 1
ATOM 790 C CA . LEU A 1 104 ? 9.760 -3.113 3.186 1.00 92.88 104 LEU A CA 1
ATOM 791 C C . LEU A 1 104 ? 10.796 -4.231 3.014 1.00 92.88 104 LEU A C 1
ATOM 793 O O . LEU A 1 104 ? 11.961 -4.041 3.361 1.00 92.88 104 LEU A O 1
ATOM 797 N N . SER A 1 105 ? 10.409 -5.371 2.430 1.00 92.25 105 SER A N 1
ATOM 798 C CA . SER A 1 105 ? 11.346 -6.459 2.128 1.00 92.25 105 SER A CA 1
ATOM 799 C C . SER A 1 105 ? 12.460 -6.041 1.160 1.00 92.25 105 SER A C 1
ATOM 801 O O . SER A 1 105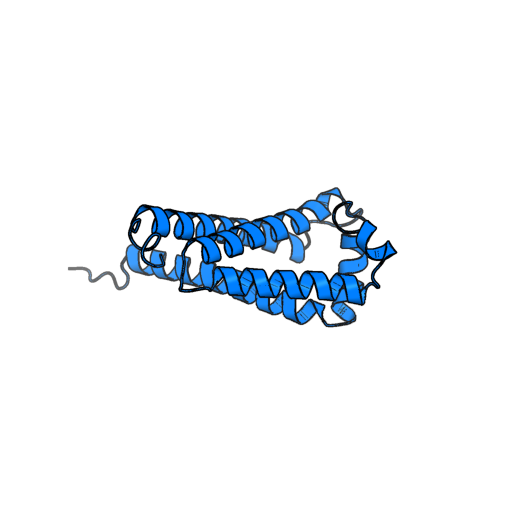 ? 13.546 -6.619 1.211 1.00 92.25 105 SER A O 1
ATOM 803 N N . PHE A 1 106 ? 12.255 -4.993 0.350 1.00 92.19 106 PHE A N 1
ATOM 804 C CA . PHE A 1 106 ? 13.274 -4.484 -0.571 1.00 92.19 106 PHE A CA 1
ATOM 805 C C . PHE A 1 106 ? 14.517 -3.930 0.130 1.00 92.19 106 PHE A C 1
ATOM 807 O O . PHE A 1 106 ? 15.584 -3.953 -0.474 1.00 92.19 106 PHE A O 1
ATOM 814 N N . LEU A 1 107 ? 14.423 -3.528 1.406 1.00 90.06 107 LEU A N 1
ATOM 815 C CA . LEU A 1 107 ? 15.599 -3.188 2.226 1.00 90.06 107 LEU A CA 1
ATOM 816 C C . LEU A 1 107 ? 16.575 -4.357 2.374 1.00 90.06 107 LEU A C 1
ATOM 818 O O . LEU A 1 107 ? 17.762 -4.155 2.606 1.00 90.06 107 LEU A O 1
ATOM 822 N N . ILE A 1 108 ? 16.056 -5.581 2.296 1.00 89.69 108 ILE A N 1
ATOM 823 C CA . ILE A 1 108 ? 16.825 -6.810 2.468 1.00 89.69 108 ILE A CA 1
ATOM 824 C C . ILE A 1 108 ? 17.183 -7.390 1.101 1.00 89.69 108 ILE A C 1
ATOM 826 O O . ILE A 1 108 ? 18.296 -7.868 0.907 1.00 89.69 108 ILE A O 1
ATOM 830 N N . THR A 1 109 ? 16.242 -7.370 0.152 1.00 89.38 109 THR A N 1
ATOM 831 C CA . THR A 1 109 ? 16.424 -8.048 -1.138 1.00 89.38 109 THR A CA 1
ATOM 832 C C . THR A 1 109 ? 17.196 -7.221 -2.157 1.00 89.38 109 THR A C 1
ATOM 834 O O . THR A 1 109 ? 17.765 -7.803 -3.073 1.00 89.38 109 THR A O 1
ATOM 837 N N . THR A 1 110 ? 17.227 -5.890 -2.032 1.00 89.81 110 THR A N 1
ATOM 838 C CA . THR A 1 110 ? 17.790 -5.009 -3.063 1.00 89.81 110 THR A CA 1
ATOM 839 C C . THR A 1 110 ? 19.069 -4.320 -2.576 1.00 89.81 110 THR A C 1
ATOM 841 O O . THR A 1 110 ? 19.010 -3.474 -1.682 1.00 89.81 110 THR A O 1
ATOM 844 N N . PRO A 1 111 ? 20.238 -4.623 -3.172 1.00 85.38 111 PRO A N 1
ATOM 845 C CA . PRO A 1 111 ? 21.498 -3.991 -2.792 1.00 85.38 111 PRO A CA 1
ATOM 846 C C . PRO A 1 111 ? 21.493 -2.476 -3.026 1.00 85.38 111 PRO A C 1
ATOM 848 O O . PRO A 1 111 ? 21.011 -1.998 -4.051 1.00 85.38 111 PRO A O 1
ATOM 851 N N . GLY A 1 112 ? 22.090 -1.720 -2.102 1.00 83.38 112 GLY A N 1
ATOM 852 C CA . GLY A 1 112 ? 22.283 -0.271 -2.244 1.00 83.38 112 GLY A CA 1
ATOM 853 C C . GLY A 1 112 ? 21.050 0.587 -1.948 1.00 83.38 112 GLY A C 1
ATOM 854 O O . GLY A 1 112 ? 21.146 1.808 -2.023 1.00 83.38 112 GLY A O 1
ATOM 855 N N . ILE A 1 113 ? 19.923 -0.024 -1.577 1.00 81.75 113 ILE A N 1
ATOM 856 C CA . ILE A 1 113 ? 18.741 0.688 -1.091 1.00 81.75 113 ILE A CA 1
ATOM 857 C C . ILE A 1 113 ? 18.938 1.044 0.387 1.00 81.75 113 ILE A C 1
ATOM 859 O O . ILE A 1 113 ? 19.202 0.175 1.220 1.00 81.75 113 ILE A O 1
ATOM 863 N N . GLY A 1 114 ? 18.834 2.335 0.701 1.00 74.69 114 GLY A N 1
ATOM 864 C CA . GLY A 1 114 ? 18.947 2.857 2.059 1.00 74.69 114 GLY A CA 1
ATOM 865 C C . GLY A 1 114 ? 17.589 3.075 2.722 1.00 74.69 114 GLY A C 1
ATOM 866 O O . GLY A 1 114 ? 16.543 2.627 2.253 1.00 74.69 114 GLY A O 1
ATOM 867 N N . LEU A 1 115 ? 17.594 3.841 3.813 1.00 72.75 115 LEU A N 1
ATOM 868 C CA . LEU A 1 115 ? 16.376 4.378 4.424 1.00 72.75 115 LEU A CA 1
ATOM 869 C C . LEU A 1 115 ? 15.845 5.575 3.621 1.00 72.75 115 LEU A C 1
ATOM 871 O O . LEU A 1 115 ? 15.647 6.669 4.149 1.00 72.75 115 LEU A O 1
ATOM 875 N N . ASP A 1 116 ? 15.641 5.371 2.324 1.00 69.81 116 ASP A N 1
ATOM 876 C CA . ASP A 1 116 ? 15.090 6.387 1.443 1.00 69.81 116 ASP A CA 1
ATOM 877 C C . ASP A 1 116 ? 13.649 6.694 1.877 1.00 69.81 116 ASP A C 1
ATOM 879 O O . ASP A 1 116 ? 12.919 5.823 2.367 1.00 69.81 116 ASP A O 1
ATOM 883 N N . GLY A 1 117 ? 13.199 7.939 1.688 1.00 62.34 117 GLY A N 1
ATOM 884 C CA . GLY A 1 117 ? 11.867 8.376 2.134 1.00 62.34 117 GLY A CA 1
ATOM 885 C C . GLY A 1 117 ? 10.712 7.526 1.581 1.00 62.34 117 GLY A C 1
ATOM 886 O O . GLY A 1 117 ? 9.660 7.426 2.214 1.00 62.34 117 GLY A O 1
ATOM 887 N N . PHE A 1 118 ? 10.927 6.857 0.441 1.00 68.12 118 PHE A N 1
ATOM 888 C CA . PHE A 1 118 ? 9.986 5.909 -0.154 1.00 68.12 118 PHE A CA 1
ATOM 889 C C . PHE A 1 118 ? 9.712 4.683 0.732 1.00 68.12 118 PHE A C 1
ATOM 891 O O . PHE A 1 118 ? 8.601 4.173 0.708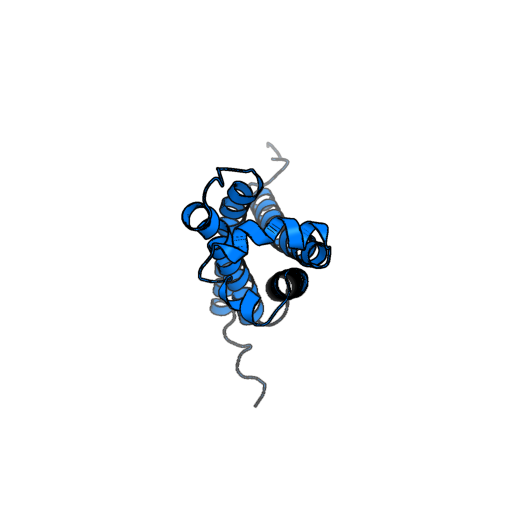 1.00 68.12 118 PHE A O 1
ATOM 898 N N . ILE A 1 119 ? 10.676 4.232 1.535 1.00 72.19 119 ILE A N 1
ATOM 899 C CA . ILE A 1 119 ? 10.541 3.021 2.356 1.00 72.19 119 ILE A CA 1
ATOM 900 C C . ILE A 1 119 ? 10.146 3.363 3.792 1.00 72.19 119 ILE A C 1
ATOM 902 O O . ILE A 1 119 ? 9.325 2.672 4.394 1.00 72.19 119 ILE A O 1
ATOM 906 N N . ILE A 1 120 ? 10.660 4.469 4.341 1.00 76.62 120 ILE A N 1
ATOM 907 C CA . ILE A 1 120 ? 10.272 4.912 5.689 1.00 76.62 120 ILE A CA 1
ATOM 908 C C . ILE A 1 120 ? 8.765 5.197 5.756 1.00 76.62 120 ILE A C 1
ATOM 910 O O . ILE A 1 120 ? 8.119 4.827 6.740 1.00 76.62 120 ILE A O 1
ATOM 914 N N . LYS A 1 121 ? 8.184 5.826 4.719 1.00 81.62 121 LYS A N 1
ATOM 915 C CA . LYS A 1 121 ? 6.735 6.094 4.697 1.00 81.62 121 LYS A CA 1
ATOM 916 C C . LYS A 1 121 ? 5.931 4.792 4.829 1.00 81.62 121 LYS A C 1
ATOM 918 O O . LYS A 1 121 ? 4.927 4.773 5.537 1.00 81.62 121 LYS A O 1
ATOM 923 N N . ASP A 1 122 ? 6.399 3.702 4.222 1.00 87.06 122 ASP A N 1
ATOM 924 C CA . ASP A 1 122 ? 5.668 2.436 4.169 1.00 87.06 122 ASP A CA 1
ATOM 925 C C . ASP A 1 122 ? 5.599 1.759 5.543 1.00 87.06 122 ASP A C 1
ATOM 927 O O . ASP A 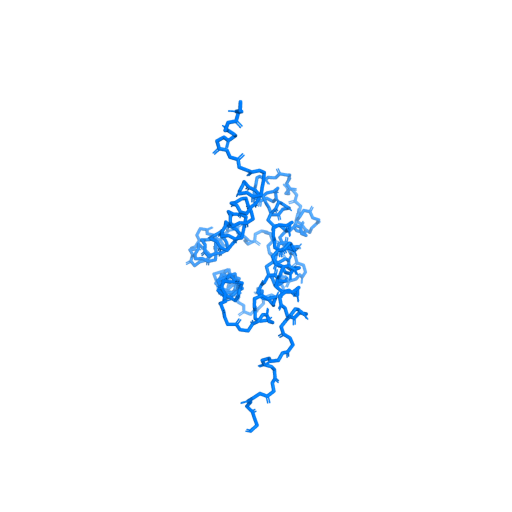1 122 ? 4.583 1.147 5.877 1.00 87.06 122 ASP A O 1
ATOM 931 N N . ALA A 1 123 ? 6.604 1.966 6.401 1.00 88.44 123 ALA A N 1
ATOM 932 C CA . ALA A 1 123 ? 6.555 1.531 7.797 1.00 88.44 123 ALA A CA 1
ATOM 933 C C . ALA A 1 123 ? 5.438 2.239 8.590 1.00 88.44 123 ALA A C 1
ATOM 935 O O . ALA A 1 123 ? 4.740 1.609 9.388 1.00 88.44 123 ALA A O 1
ATOM 936 N N . VAL A 1 124 ? 5.218 3.536 8.346 1.00 90.69 124 VAL A N 1
ATOM 937 C CA . VAL A 1 124 ? 4.129 4.300 8.983 1.00 90.69 124 VAL A CA 1
ATOM 938 C C . VAL A 1 124 ? 2.769 3.856 8.443 1.00 90.69 124 VAL A C 1
ATOM 940 O O . VAL A 1 124 ? 1.829 3.637 9.214 1.00 90.69 124 VAL A O 1
ATOM 943 N N . LEU A 1 125 ? 2.661 3.670 7.125 1.00 95.56 125 LEU A N 1
ATOM 944 C CA . LEU A 1 125 ? 1.429 3.205 6.486 1.00 95.56 125 LEU A CA 1
ATOM 945 C C . LEU A 1 125 ? 1.043 1.797 6.940 1.00 95.56 125 LEU A C 1
ATOM 947 O O . LEU A 1 125 ? -0.148 1.515 7.060 1.00 95.56 125 LEU A O 1
ATOM 951 N N . LEU A 1 126 ? 2.020 0.943 7.268 1.00 96.88 126 LEU A N 1
ATOM 952 C CA . LEU A 1 126 ? 1.768 -0.410 7.759 1.00 96.88 126 LEU A CA 1
ATOM 953 C C . LEU A 1 126 ? 0.996 -0.373 9.080 1.00 96.88 126 LEU A C 1
ATOM 955 O O . LEU A 1 126 ? 0.011 -1.093 9.240 1.00 96.88 126 LEU A O 1
ATOM 959 N N . GLY A 1 127 ? 1.384 0.520 9.996 1.00 96.06 127 GLY A N 1
ATOM 960 C CA . GLY A 1 127 ? 0.644 0.747 11.237 1.00 96.06 127 GLY A CA 1
ATOM 961 C C . GLY A 1 127 ? -0.801 1.183 10.978 1.00 96.06 127 GLY A C 1
ATOM 962 O O . GLY A 1 127 ? -1.730 0.650 11.587 1.00 96.06 127 GLY A O 1
ATOM 963 N N . GLY A 1 128 ? -1.008 2.097 10.024 1.00 96.94 128 GLY A N 1
ATOM 964 C CA . GLY A 1 128 ? -2.342 2.547 9.617 1.00 96.94 128 GLY A CA 1
ATOM 965 C C . GLY A 1 128 ? -3.199 1.437 8.999 1.00 96.94 128 GLY A C 1
ATOM 966 O O . GLY A 1 128 ? -4.374 1.299 9.345 1.00 96.94 128 GLY A O 1
ATOM 967 N N . ALA A 1 129 ? -2.611 0.609 8.136 1.00 98.06 129 ALA A N 1
ATOM 968 C CA . ALA A 1 129 ? -3.280 -0.516 7.492 1.00 98.06 129 ALA A CA 1
ATOM 969 C C . ALA A 1 129 ? -3.687 -1.601 8.503 1.00 98.06 129 ALA A C 1
ATOM 971 O O . ALA A 1 129 ? -4.829 -2.063 8.492 1.00 98.06 129 ALA A O 1
ATOM 972 N N . LEU A 1 130 ? -2.794 -1.962 9.431 1.00 98.12 130 LEU A N 1
ATOM 973 C CA . LEU A 1 130 ? -3.085 -2.931 10.494 1.00 98.12 130 LEU A CA 1
ATOM 974 C C . LEU A 1 130 ? -4.145 -2.411 11.469 1.00 98.12 130 LEU A C 1
ATOM 976 O O . LEU A 1 130 ? -5.047 -3.157 11.855 1.00 98.12 130 LEU A O 1
ATOM 980 N N . TRP A 1 131 ? -4.096 -1.123 11.819 1.00 97.69 131 TRP A N 1
ATOM 981 C CA . TRP A 1 131 ? -5.154 -0.496 12.606 1.00 97.69 131 TRP A CA 1
ATOM 982 C C . TRP A 1 131 ? -6.507 -0.557 11.876 1.00 97.69 131 TRP A C 1
ATOM 984 O O . TRP A 1 131 ? -7.506 -0.972 12.468 1.00 97.69 131 TRP A O 1
ATOM 994 N N . ALA A 1 132 ? -6.546 -0.225 10.581 1.00 97.38 132 ALA A N 1
ATOM 995 C CA . ALA A 1 132 ? -7.767 -0.293 9.780 1.00 97.38 132 ALA A CA 1
ATOM 996 C C . ALA A 1 132 ? -8.303 -1.730 9.650 1.00 97.38 132 ALA A C 1
ATOM 998 O O . ALA A 1 132 ? -9.518 -1.942 9.691 1.00 97.38 132 ALA A O 1
ATOM 999 N N . ALA A 1 133 ? -7.419 -2.725 9.528 1.00 97.88 133 ALA A N 1
ATOM 1000 C CA . ALA A 1 133 ? -7.779 -4.140 9.540 1.00 97.88 133 ALA A CA 1
ATOM 1001 C C . ALA A 1 133 ? -8.418 -4.543 10.878 1.00 97.88 133 ALA A C 1
ATOM 1003 O O . ALA A 1 133 ? -9.494 -5.144 10.890 1.00 97.88 133 ALA A O 1
ATOM 1004 N N . GLY A 1 134 ? -7.815 -4.146 12.002 1.00 97.50 134 GLY A N 1
ATOM 1005 C CA . GLY A 1 134 ? -8.359 -4.382 13.340 1.00 97.50 134 GLY A CA 1
ATOM 1006 C C . GLY A 1 134 ? -9.733 -3.737 13.540 1.00 97.50 134 GLY A C 1
ATOM 1007 O O . GLY A 1 134 ? -10.665 -4.400 13.996 1.00 97.50 134 GLY A O 1
ATOM 1008 N N . ALA A 1 135 ? -9.899 -2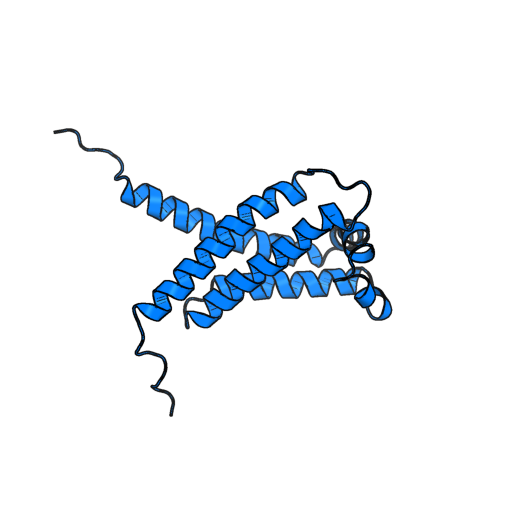.480 13.121 1.00 95.31 135 ALA A N 1
ATOM 1009 C CA . ALA A 1 135 ? -11.181 -1.775 13.182 1.00 95.31 135 ALA A CA 1
ATOM 1010 C C . ALA A 1 135 ? -12.263 -2.461 12.325 1.00 95.31 135 ALA A C 1
ATOM 1012 O O . ALA A 1 135 ? -13.415 -2.602 12.747 1.00 95.31 135 ALA A O 1
ATOM 1013 N N . ALA A 1 136 ? -11.899 -2.942 11.130 1.00 95.69 136 ALA A N 1
ATOM 1014 C CA . ALA A 1 136 ? -12.802 -3.707 10.278 1.00 95.69 136 ALA A CA 1
ATOM 1015 C C . ALA A 1 136 ? -13.208 -5.037 10.928 1.00 95.69 136 ALA A C 1
ATOM 1017 O O . ALA A 1 136 ? -14.397 -5.356 10.969 1.00 95.69 136 ALA A O 1
ATOM 1018 N N . TRP A 1 137 ? -12.251 -5.778 11.487 1.00 96.25 137 TRP A N 1
ATOM 1019 C CA . TRP A 1 137 ? -12.515 -7.035 12.186 1.00 96.25 137 TRP A CA 1
ATOM 1020 C C . TRP A 1 137 ? -13.451 -6.837 13.384 1.00 96.25 137 TRP A C 1
ATOM 1022 O O . TRP A 1 137 ? -14.458 -7.533 13.515 1.00 96.25 137 TRP A O 1
ATOM 1032 N N . GLN A 1 138 ? -13.178 -5.832 14.220 1.00 94.69 138 GLN A N 1
ATOM 1033 C CA . GLN A 1 138 ? -14.011 -5.489 15.376 1.00 94.69 138 GLN A CA 1
ATOM 1034 C C . GLN A 1 138 ? -15.449 -5.154 14.969 1.00 94.69 138 GLN A C 1
ATOM 1036 O O . GLN A 1 138 ? -16.387 -5.628 15.608 1.00 94.69 138 GLN A O 1
ATOM 1041 N N . SER A 1 139 ? -15.647 -4.419 13.867 1.00 91.00 139 SER A N 1
ATOM 1042 C CA . SER A 1 139 ? -16.999 -4.120 13.370 1.00 91.00 139 SER A CA 1
ATOM 1043 C C . SER A 1 139 ? -17.804 -5.377 13.010 1.00 91.00 139 SER A C 1
ATOM 1045 O O . SER A 1 139 ? -19.021 -5.395 13.181 1.00 91.00 139 SER A O 1
ATOM 1047 N N . GLY A 1 140 ? -17.129 -6.451 12.585 1.00 88.25 140 GLY A N 1
ATOM 1048 C CA . GLY A 1 140 ? -17.752 -7.748 12.321 1.00 88.25 140 GLY A CA 1
ATOM 1049 C C . GLY A 1 140 ? -18.162 -8.509 13.583 1.00 88.25 140 GLY A C 1
ATOM 1050 O O . GLY A 1 140 ? -19.205 -9.158 13.589 1.00 88.25 140 GLY A O 1
ATOM 1051 N N . LEU A 1 141 ? -17.380 -8.399 14.663 1.00 86.56 141 LEU A N 1
ATOM 1052 C CA . LEU A 1 141 ? -17.691 -9.035 15.950 1.00 86.56 141 LEU A CA 1
ATOM 1053 C C . LEU A 1 141 ? -18.889 -8.377 16.646 1.00 86.56 141 LEU A C 1
ATOM 1055 O O . LEU A 1 141 ? -19.693 -9.061 17.275 1.00 86.56 141 LEU A O 1
ATOM 1059 N N . VAL A 1 142 ? -19.029 -7.055 16.515 1.00 81.12 142 VAL A N 1
ATOM 1060 C CA . VAL A 1 142 ? -20.123 -6.302 17.147 1.00 81.12 142 VAL A CA 1
ATOM 1061 C C . VAL A 1 142 ? -21.441 -6.474 16.381 1.00 81.12 142 VAL A C 1
ATOM 1063 O O . VAL A 1 142 ? -22.509 -6.298 16.967 1.00 81.12 142 VAL A O 1
ATOM 1066 N N . HIS A 1 143 ? -21.422 -6.829 15.087 1.00 65.62 143 HIS A N 1
ATOM 1067 C CA . HIS A 1 143 ? -22.634 -6.987 14.260 1.00 65.62 143 HIS A CA 1
ATOM 1068 C C . HIS A 1 143 ? -22.732 -8.376 13.580 1.00 65.62 143 HIS A C 1
ATOM 1070 O O . HIS A 1 143 ? -22.668 -8.467 12.353 1.00 65.62 143 HIS A O 1
ATOM 1076 N N . PRO A 1 144 ? -22.965 -9.478 14.330 1.00 58.22 144 PRO A N 1
ATOM 1077 C CA . PRO A 1 144 ? -22.980 -10.837 13.765 1.00 58.22 144 PRO A CA 1
ATOM 1078 C C . PRO A 1 144 ? -24.116 -11.118 12.757 1.00 58.22 144 PRO A C 1
ATOM 1080 O O . PRO A 1 144 ? -24.001 -12.008 11.912 1.00 58.22 144 PRO A O 1
ATOM 1083 N N . ARG A 1 145 ? -25.233 -10.373 12.827 1.00 53.75 145 ARG A N 1
ATOM 1084 C CA . ARG A 1 145 ? -26.515 -10.704 12.163 1.00 53.75 145 ARG A CA 1
ATOM 1085 C C . ARG A 1 145 ? -26.713 -10.129 10.751 1.00 53.75 145 ARG A C 1
ATOM 1087 O O . ARG A 1 145 ? -27.835 -9.800 10.387 1.00 53.75 145 ARG A O 1
ATOM 1094 N N . GLN A 1 146 ? -25.664 -10.000 9.945 1.00 54.78 146 GLN A N 1
ATOM 1095 C CA . GLN A 1 146 ? -25.820 -9.696 8.506 1.00 54.78 146 GLN A CA 1
ATOM 1096 C C . GLN A 1 146 ? -25.310 -10.821 7.592 1.00 54.78 146 GLN A C 1
ATOM 1098 O O . GLN A 1 146 ? -25.330 -10.689 6.374 1.00 54.78 146 GLN A O 1
ATOM 1103 N N . SER A 1 147 ? -24.904 -11.955 8.170 1.00 56.28 147 SER A N 1
ATOM 1104 C CA . SER A 1 147 ? -24.209 -13.035 7.451 1.00 56.28 147 SER A CA 1
ATOM 1105 C C . SER A 1 147 ? -25.113 -14.196 7.004 1.00 56.28 147 SER A C 1
ATOM 1107 O O . SER A 1 147 ? -24.591 -15.208 6.554 1.00 56.28 147 SER A O 1
ATOM 1109 N N . GLY A 1 148 ? -26.441 -14.098 7.163 1.00 47.09 148 GLY A N 1
ATOM 1110 C CA . GLY A 1 148 ? -27.354 -15.242 6.986 1.00 47.09 148 GLY A CA 1
ATOM 1111 C C . GLY A 1 148 ? -28.700 -14.949 6.318 1.00 47.09 148 GLY A C 1
ATOM 1112 O O . GLY A 1 148 ? -29.612 -15.747 6.476 1.00 47.09 148 GLY A O 1
ATOM 1113 N N . ALA A 1 149 ? -28.857 -13.825 5.612 1.00 45.06 149 ALA A N 1
ATOM 1114 C CA . ALA A 1 149 ? -30.144 -13.431 5.014 1.00 45.06 149 ALA A CA 1
ATOM 1115 C C . ALA A 1 149 ? -30.199 -13.544 3.477 1.00 45.06 149 ALA A C 1
ATOM 1117 O O . ALA A 1 149 ? -31.044 -12.913 2.854 1.00 45.06 149 ALA A O 1
ATOM 1118 N N . LEU A 1 150 ? -29.308 -14.330 2.867 1.00 50.12 150 LEU A N 1
ATOM 1119 C CA . LEU A 1 150 ? -29.407 -14.724 1.458 1.00 50.12 150 LEU A CA 1
ATOM 1120 C C . LEU A 1 150 ? -29.240 -16.247 1.370 1.00 50.12 150 LEU A C 1
ATOM 1122 O O . LEU A 1 150 ? -28.179 -16.745 0.996 1.00 50.12 150 LEU A O 1
ATOM 1126 N N . ALA A 1 151 ? -30.278 -16.950 1.821 1.00 44.38 151 ALA A N 1
ATOM 1127 C CA . ALA A 1 151 ? -30.615 -18.304 1.398 1.00 44.38 151 ALA A CA 1
ATOM 1128 C C . ALA A 1 151 ? -31.856 -18.206 0.505 1.00 44.38 151 ALA A C 1
ATOM 1130 O O . ALA A 1 151 ? -32.703 -17.332 0.812 1.00 44.38 151 ALA A O 1
#

Organism: NCBI:txid190721

Foldseek 3Di:
DDDPPDDPVRVVVVVLVCLLVVLLVVLLVQLVVLQDPVVLVVCCLLQCLAPVRVVVVVPDPSSRSSNVSSVQSNCLSVQCVDPPQLVSVLSSLVSSLVVLVSLLCSVVRGPPDDVPVVNVVSVVSNVSSVVSNVVSVVVCVVCVPPPPDPD

pLDDT: mean 90.19, std 13.47, range [44.38, 98.88]

Secondary structure (DSSP, 8-state):
----SS-HHHHHHHHHHHHHHHHHHHHHHHHHHTTSHHHHHHHHHHHHT-TTTGGGGGTS-HHHHHHHHHHHHHHHHHHHH--S-HHHHHHHHHHHHHHHHHHHHHHHHSTT--S-HHHHHHHHHHHHHHHHHHHHHHHHHH-GGGSS---

Sequence (151 aa):
MQRELFSPTALQKAGQAIVFYTVALIFLGYGAYKFTAVEAEAIYPLTSNSPLFSWLYSVLSKQGVSNLIGVAEIALALAMLWRGHWRVRLAGSLGIAGALLSTLSFLITTPGIGLDGFIIKDAVLLGGALWAAGAAWQSGLVHPRQSGALA

InterPro domains:
  IPR007339 Inner membrane protein RclC-like [PF04224] (10-134)
  IPR007339 Inner membrane protein RclC-like [PTHR40106] (9-58)

Radius of gyration: 18.47 Å; chains: 1; bounding box: 53×45×53 Å